Protein AF-A0A7S2J2L1-F1 (afdb_monomer)

Structure (mmCIF, N/CA/C/O backbone):
data_AF-A0A7S2J2L1-F1
#
_entry.id   AF-A0A7S2J2L1-F1
#
loop_
_atom_site.group_PDB
_atom_site.id
_atom_site.type_symbol
_atom_site.label_atom_id
_atom_site.label_alt_id
_atom_site.label_comp_id
_atom_site.label_asym_id
_atom_site.label_entity_id
_atom_site.label_seq_id
_atom_site.pdbx_PDB_ins_code
_atom_site.Cartn_x
_atom_site.Cartn_y
_atom_site.Cartn_z
_atom_site.occupancy
_atom_site.B_iso_or_equiv
_atom_site.auth_seq_id
_atom_site.auth_comp_id
_atom_site.auth_asym_id
_atom_site.auth_atom_id
_atom_site.pdbx_PDB_model_num
ATOM 1 N N . MET A 1 1 ? -1.538 -3.753 5.703 1.00 37.69 1 MET A N 1
ATOM 2 C CA . MET A 1 1 ? -1.799 -2.402 6.227 1.00 37.69 1 MET A CA 1
ATOM 3 C C . MET A 1 1 ? -2.340 -2.565 7.630 1.00 37.69 1 MET A C 1
ATOM 5 O O . MET A 1 1 ? -3.404 -3.148 7.785 1.00 37.69 1 MET A O 1
ATOM 9 N N . TYR A 1 2 ? -1.559 -2.169 8.633 1.00 36.94 2 TYR A N 1
ATOM 10 C CA . TYR A 1 2 ? -2.096 -1.924 9.967 1.00 36.94 2 TYR A CA 1
ATOM 11 C C . TYR A 1 2 ? -2.926 -0.647 9.845 1.00 36.94 2 TYR A C 1
ATOM 13 O O . TYR A 1 2 ? -2.390 0.387 9.451 1.00 36.94 2 TYR A O 1
ATOM 21 N N . TYR A 1 3 ? -4.236 -0.755 10.033 1.00 50.38 3 TYR A N 1
ATOM 22 C CA . TYR A 1 3 ? -5.125 0.398 10.013 1.00 50.38 3 TYR A CA 1
ATOM 23 C C . TYR A 1 3 ? -4.849 1.210 11.278 1.00 50.38 3 TYR A C 1
ATOM 25 O O . TYR A 1 3 ? -4.928 0.678 12.378 1.00 50.38 3 TYR A O 1
ATOM 33 N N . ALA A 1 4 ? -4.409 2.451 11.101 1.00 49.50 4 ALA A N 1
ATOM 34 C CA . ALA A 1 4 ? -4.019 3.334 12.188 1.00 49.50 4 ALA A CA 1
ATOM 35 C C . ALA A 1 4 ? -5.199 4.187 12.667 1.00 49.50 4 ALA A C 1
ATOM 37 O O . ALA A 1 4 ? -6.004 4.626 11.845 1.00 49.50 4 ALA A O 1
ATOM 38 N N . LEU A 1 5 ? -5.238 4.466 13.976 1.00 53.00 5 LEU A N 1
ATOM 39 C CA . LEU A 1 5 ? -6.136 5.428 14.627 1.00 53.00 5 LEU A CA 1
ATOM 40 C C . LEU A 1 5 ? -6.275 6.735 13.833 1.00 53.00 5 LEU A C 1
ATOM 42 O O . LEU A 1 5 ? -5.241 7.250 13.398 1.00 53.00 5 LEU A O 1
ATOM 46 N N . PRO A 1 6 ? -7.471 7.356 13.767 1.00 55.47 6 PRO A N 1
ATOM 47 C CA . PRO A 1 6 ? -7.667 8.692 13.192 1.00 55.47 6 PRO A CA 1
ATOM 48 C C . PRO A 1 6 ? -6.665 9.731 13.714 1.00 55.47 6 PRO A C 1
ATOM 50 O O . PRO A 1 6 ? -6.108 10.502 12.935 1.00 55.47 6 PRO A O 1
ATOM 53 N N . SER A 1 7 ? -6.341 9.672 15.011 1.00 58.91 7 SER A N 1
ATOM 54 C CA . SER A 1 7 ? -5.357 10.541 15.675 1.00 58.91 7 SER A CA 1
ATOM 55 C C . SER A 1 7 ? -3.909 10.324 15.216 1.00 58.91 7 SER A C 1
ATOM 57 O O . SER A 1 7 ? -3.062 11.195 15.399 1.00 58.91 7 SER A O 1
ATOM 59 N N . ARG A 1 8 ? -3.603 9.174 14.602 1.00 63.38 8 ARG A N 1
ATOM 60 C CA . ARG A 1 8 ? -2.255 8.789 14.154 1.00 63.38 8 ARG A CA 1
ATOM 61 C C . ARG A 1 8 ? -2.144 8.614 12.641 1.00 63.38 8 ARG A C 1
ATOM 63 O O . ARG A 1 8 ? -1.028 8.408 12.166 1.00 63.38 8 ARG A O 1
ATOM 70 N N . ILE A 1 9 ? -3.231 8.747 11.872 1.00 71.38 9 ILE A N 1
ATOM 71 C CA . ILE A 1 9 ? -3.217 8.642 10.398 1.00 71.38 9 ILE A CA 1
ATOM 72 C C . ILE A 1 9 ? -2.131 9.543 9.798 1.00 71.38 9 ILE A C 1
ATOM 74 O O . ILE A 1 9 ? -1.380 9.093 8.936 1.00 71.38 9 ILE A O 1
ATOM 78 N N . GLY A 1 10 ? -1.986 10.776 10.298 1.00 71.81 10 GLY A N 1
ATOM 79 C CA . GLY A 1 10 ? -0.946 11.702 9.840 1.00 71.81 10 GLY A CA 1
ATOM 80 C C . GLY A 1 10 ? 0.478 11.190 10.085 1.00 71.81 10 GLY A C 1
ATOM 81 O O . GLY A 1 10 ? 1.320 11.259 9.193 1.00 71.81 10 GLY A O 1
ATOM 82 N N . MET A 1 11 ? 0.741 10.599 11.255 1.00 76.62 11 MET A N 1
ATOM 83 C CA . MET A 1 11 ? 2.049 10.027 11.596 1.00 76.62 11 MET A CA 1
ATOM 84 C C . MET A 1 11 ? 2.370 8.805 10.728 1.00 76.62 11 MET A C 1
ATOM 86 O O . MET A 1 11 ? 3.455 8.725 10.153 1.00 76.62 11 MET A O 1
ATOM 90 N N . TYR A 1 12 ? 1.428 7.867 10.588 1.00 74.38 12 TYR A N 1
ATOM 91 C CA . TYR A 1 12 ? 1.621 6.687 9.739 1.00 74.38 12 TYR A CA 1
ATOM 92 C C . TYR A 1 12 ? 1.748 7.061 8.262 1.00 74.38 12 TYR A C 1
ATOM 94 O O . TYR A 1 12 ? 2.586 6.488 7.568 1.00 74.38 12 TYR A O 1
ATOM 102 N N . GLY A 1 13 ? 0.975 8.045 7.798 1.00 79.81 13 GLY A N 1
ATOM 103 C CA . GLY A 1 13 ? 1.103 8.615 6.460 1.00 79.81 13 GLY A CA 1
ATOM 104 C C . GLY A 1 13 ? 2.486 9.225 6.235 1.00 79.81 13 GLY A C 1
ATOM 105 O O . GLY A 1 13 ? 3.127 8.920 5.235 1.00 79.81 13 GLY A O 1
ATOM 106 N N . GLY A 1 14 ? 2.993 10.007 7.192 1.00 81.00 14 GLY A N 1
ATOM 107 C CA . GLY A 1 14 ? 4.332 10.597 7.130 1.00 81.00 14 GLY A CA 1
ATOM 108 C C . GLY A 1 14 ? 5.451 9.552 7.083 1.00 81.00 14 GLY A C 1
ATOM 109 O O . GLY A 1 14 ? 6.303 9.606 6.197 1.00 81.00 14 GLY A O 1
ATOM 110 N N . VAL A 1 15 ? 5.421 8.556 7.975 1.00 85.00 15 VAL A N 1
ATOM 111 C CA . VAL A 1 15 ? 6.405 7.455 7.985 1.00 85.00 15 VAL A CA 1
ATOM 112 C C . VAL A 1 15 ? 6.332 6.647 6.689 1.00 85.00 15 VAL A C 1
ATOM 114 O O . VAL A 1 15 ? 7.364 6.334 6.099 1.00 85.00 15 VAL A O 1
ATOM 117 N N . PHE A 1 16 ? 5.124 6.347 6.207 1.00 82.56 16 PHE A N 1
ATOM 118 C CA . PHE A 1 16 ? 4.930 5.653 4.938 1.00 82.56 16 PHE A CA 1
ATOM 119 C C . PHE A 1 16 ? 5.527 6.440 3.766 1.00 82.56 16 PHE A C 1
ATOM 121 O O . PHE A 1 16 ? 6.280 5.871 2.979 1.00 82.56 16 PHE A O 1
ATOM 128 N N . MET A 1 17 ? 5.255 7.744 3.676 1.00 84.50 17 MET A N 1
ATOM 129 C CA . MET A 1 17 ? 5.796 8.610 2.622 1.00 84.50 17 MET A CA 1
ATOM 130 C C . MET A 1 17 ? 7.320 8.714 2.693 1.00 84.50 17 MET A C 1
ATOM 132 O O . MET A 1 17 ? 7.981 8.656 1.659 1.00 84.50 17 MET A O 1
ATOM 136 N N . MET A 1 18 ? 7.890 8.799 3.896 1.00 87.50 18 MET A N 1
ATOM 137 C CA . MET A 1 18 ? 9.340 8.827 4.082 1.00 87.50 18 MET A CA 1
ATOM 138 C C . MET A 1 18 ? 9.988 7.527 3.595 1.00 87.50 18 MET A C 1
ATOM 140 O O . MET A 1 18 ? 10.935 7.565 2.811 1.00 87.50 18 MET A O 1
ATOM 144 N N . VAL A 1 19 ? 9.451 6.372 3.998 1.00 87.81 19 VAL A N 1
ATOM 145 C CA . VAL A 1 19 ? 9.933 5.067 3.525 1.00 87.81 19 VAL A CA 1
ATOM 146 C C . VAL A 1 19 ? 9.788 4.962 2.006 1.00 87.81 19 VAL A C 1
ATOM 148 O O . VAL A 1 19 ? 10.730 4.560 1.326 1.00 87.81 19 VAL A O 1
ATOM 151 N N . MET A 1 20 ? 8.649 5.385 1.451 1.00 86.12 20 MET A N 1
ATOM 152 C CA . MET A 1 20 ? 8.433 5.420 0.003 1.00 86.12 20 MET A CA 1
ATOM 153 C C . MET A 1 20 ? 9.471 6.289 -0.709 1.00 86.12 20 MET A C 1
ATOM 155 O O . MET A 1 20 ? 10.019 5.849 -1.713 1.00 86.12 20 MET A O 1
ATOM 159 N N . MET A 1 21 ? 9.805 7.472 -0.187 1.00 88.12 21 MET A N 1
ATOM 160 C CA . MET A 1 21 ? 10.841 8.337 -0.763 1.00 88.12 21 MET A CA 1
ATOM 161 C C . MET A 1 21 ? 12.223 7.678 -0.760 1.00 88.12 21 MET A C 1
ATOM 163 O O . MET A 1 21 ? 12.924 7.748 -1.771 1.00 88.12 21 MET A O 1
ATOM 167 N N . VAL A 1 22 ? 12.592 7.000 0.332 1.00 91.88 22 VAL A N 1
ATOM 168 C CA . VAL A 1 22 ? 13.875 6.282 0.446 1.00 91.88 22 VAL A CA 1
ATOM 169 C C . VAL A 1 22 ? 14.013 5.205 -0.631 1.00 91.88 22 VAL A C 1
ATOM 171 O O . VAL A 1 22 ? 15.106 5.015 -1.156 1.00 91.88 22 VAL A O 1
ATOM 174 N N . PHE A 1 23 ? 12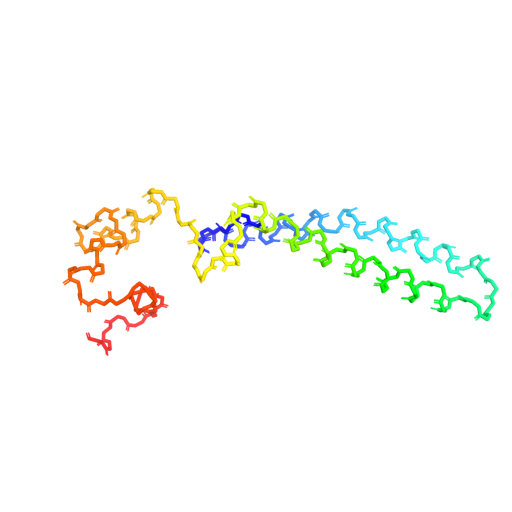.923 4.534 -1.008 1.00 88.31 23 PHE A N 1
ATOM 175 C CA . PHE A 1 23 ? 12.947 3.533 -2.080 1.00 88.31 23 PHE A CA 1
ATOM 176 C C . PHE A 1 23 ? 12.749 4.134 -3.479 1.00 88.31 23 PHE A C 1
ATOM 178 O O . PHE A 1 23 ? 13.377 3.683 -4.440 1.00 88.31 23 PHE A O 1
ATOM 185 N N . MET A 1 24 ? 11.908 5.160 -3.619 1.00 87.44 24 MET A N 1
ATOM 186 C CA . MET A 1 24 ? 11.597 5.767 -4.914 1.00 87.44 24 MET A CA 1
ATOM 187 C C . MET A 1 24 ? 12.776 6.535 -5.498 1.00 87.44 24 MET A C 1
ATOM 189 O O . MET A 1 24 ? 13.002 6.443 -6.702 1.00 87.44 24 MET A O 1
ATOM 193 N N . LEU A 1 25 ? 13.536 7.271 -4.684 1.00 89.88 25 LEU A N 1
ATOM 194 C CA . LEU A 1 25 ? 14.658 8.075 -5.176 1.00 89.88 25 LEU A CA 1
ATOM 195 C C . LEU A 1 25 ? 15.736 7.214 -5.864 1.00 89.88 25 LEU A C 1
ATOM 197 O O . LEU A 1 25 ? 16.017 7.472 -7.036 1.00 89.88 25 LEU A O 1
ATOM 201 N N . PRO A 1 26 ? 16.284 6.154 -5.235 1.00 91.75 26 PRO A N 1
ATOM 202 C CA . PRO A 1 26 ? 17.239 5.267 -5.897 1.00 91.75 26 PRO A CA 1
ATOM 203 C C . PRO A 1 26 ? 16.651 4.568 -7.121 1.00 91.75 26 PRO A C 1
ATOM 205 O O . PRO A 1 26 ? 17.321 4.449 -8.144 1.00 91.75 26 PRO A O 1
ATOM 208 N N . THR A 1 27 ? 15.389 4.136 -7.035 1.00 86.94 27 THR A N 1
ATOM 209 C CA . THR A 1 27 ? 14.717 3.439 -8.139 1.00 86.94 27 THR A CA 1
ATOM 210 C C . THR A 1 27 ? 14.574 4.353 -9.352 1.00 86.94 27 THR A C 1
ATOM 212 O O . THR A 1 27 ? 14.897 3.946 -10.464 1.00 86.94 27 THR A O 1
ATOM 215 N N . ASN A 1 28 ? 14.159 5.605 -9.151 1.00 87.50 28 ASN A N 1
ATOM 216 C CA . ASN A 1 28 ? 14.035 6.584 -10.228 1.00 87.50 28 ASN A CA 1
ATOM 217 C C . ASN A 1 28 ? 15.395 6.899 -10.857 1.00 87.50 28 ASN A C 1
ATOM 219 O O . ASN A 1 28 ? 15.496 6.926 -12.082 1.00 87.50 28 ASN A O 1
ATOM 223 N N . ILE A 1 29 ? 16.447 7.080 -10.048 1.00 90.69 29 ILE A N 1
ATOM 224 C CA . ILE A 1 29 ? 17.810 7.290 -10.562 1.00 90.69 29 ILE A CA 1
ATOM 225 C C . ILE A 1 29 ? 18.226 6.100 -11.433 1.00 90.69 29 ILE A C 1
ATOM 227 O O . ILE A 1 29 ? 18.605 6.296 -12.585 1.00 90.69 29 ILE A O 1
ATOM 231 N N . ALA A 1 30 ? 18.075 4.870 -10.934 1.00 87.38 30 ALA A N 1
ATOM 232 C CA . ALA A 1 30 ? 18.421 3.661 -11.678 1.00 87.38 30 ALA A CA 1
ATOM 233 C C . ALA A 1 30 ? 17.638 3.536 -12.996 1.00 87.38 30 ALA A C 1
ATOM 235 O O . ALA A 1 30 ? 18.216 3.201 -14.033 1.00 87.38 30 ALA A O 1
ATOM 236 N N . VAL A 1 31 ? 16.337 3.840 -12.983 1.00 86.06 31 VAL A N 1
ATOM 237 C CA . VAL A 1 31 ? 15.487 3.818 -14.181 1.00 86.06 31 VAL A CA 1
ATOM 238 C C . VAL A 1 31 ? 15.939 4.866 -15.197 1.00 86.06 31 VAL A C 1
ATOM 240 O O . VAL A 1 31 ? 16.123 4.523 -16.364 1.00 86.06 31 VAL A O 1
ATOM 243 N N . PHE A 1 32 ? 16.190 6.112 -14.786 1.00 87.50 32 PHE A N 1
AT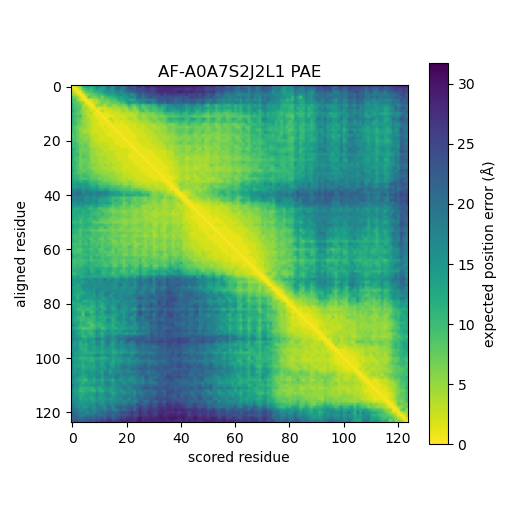OM 244 C CA . PHE A 1 32 ? 16.655 7.153 -15.709 1.00 87.50 32 PHE A CA 1
ATOM 245 C C . PHE A 1 32 ? 18.046 6.852 -16.278 1.00 87.50 32 PHE A C 1
ATOM 247 O O . PHE A 1 32 ? 18.261 7.049 -17.476 1.00 87.50 32 PHE A O 1
ATOM 254 N N . THR A 1 33 ? 18.962 6.310 -15.469 1.00 87.25 33 THR A N 1
ATOM 255 C CA . THR A 1 33 ? 20.273 5.841 -15.946 1.00 87.25 33 THR A CA 1
ATOM 256 C C . THR A 1 33 ? 20.126 4.693 -16.945 1.00 87.25 33 THR A C 1
ATOM 258 O O . THR A 1 33 ? 20.804 4.663 -17.964 1.00 87.25 33 THR A O 1
ATOM 261 N N . THR A 1 34 ? 19.204 3.764 -16.708 1.00 85.38 34 THR A N 1
ATOM 262 C CA . THR A 1 34 ? 18.969 2.639 -17.625 1.00 85.38 34 THR A CA 1
ATOM 263 C C . THR A 1 34 ? 18.367 3.114 -18.952 1.00 85.38 34 THR A C 1
ATOM 265 O O . THR A 1 34 ? 18.779 2.661 -20.019 1.00 85.38 34 THR A O 1
ATOM 268 N N . ILE A 1 35 ? 17.435 4.072 -18.909 1.00 86.06 35 ILE A N 1
ATOM 269 C CA . ILE A 1 35 ? 16.817 4.662 -20.107 1.00 86.06 35 ILE A CA 1
ATOM 270 C C . ILE A 1 35 ? 17.847 5.427 -20.945 1.00 86.06 35 ILE A C 1
ATOM 272 O O . ILE A 1 35 ? 17.810 5.343 -22.176 1.00 86.06 35 ILE A O 1
ATOM 276 N N . SER A 1 36 ? 18.778 6.154 -20.316 1.00 85.88 36 SER A N 1
ATOM 277 C CA . SER A 1 36 ? 19.791 6.927 -21.049 1.00 85.88 36 SER A CA 1
ATOM 278 C C . SER A 1 36 ? 20.770 6.041 -21.829 1.00 85.88 36 SER A C 1
ATOM 280 O O . SER A 1 36 ? 21.266 6.459 -22.875 1.00 85.88 36 SER A O 1
ATOM 282 N N . MET A 1 37 ? 20.986 4.802 -21.374 1.00 85.88 37 MET A N 1
ATOM 283 C CA . MET A 1 37 ? 21.868 3.818 -22.013 1.00 85.88 37 MET A CA 1
ATOM 284 C C . MET A 1 37 ? 21.169 2.965 -23.089 1.00 85.88 37 MET A C 1
ATOM 286 O O . MET A 1 37 ? 21.842 2.244 -23.824 1.00 85.88 37 MET A O 1
ATOM 290 N N . MET A 1 38 ? 19.838 3.035 -23.217 1.00 84.94 38 MET A N 1
ATOM 291 C CA . MET A 1 38 ? 19.082 2.237 -24.192 1.00 84.94 38 MET A CA 1
ATOM 292 C C . MET A 1 38 ? 19.025 2.883 -25.591 1.00 84.94 38 MET A C 1
ATOM 294 O O . MET A 1 38 ? 19.033 4.115 -25.718 1.00 84.94 38 MET A O 1
ATOM 298 N N . PRO A 1 39 ? 18.905 2.077 -26.663 1.00 86.69 39 PRO A N 1
ATOM 299 C CA . PRO A 1 39 ? 18.687 2.581 -28.016 1.00 86.69 39 PRO A CA 1
ATOM 300 C C . PRO A 1 39 ? 17.301 3.247 -28.153 1.00 86.69 39 PRO A C 1
ATOM 302 O O . PRO A 1 39 ? 16.345 2.779 -27.528 1.00 86.69 39 PRO A O 1
ATOM 305 N N . PRO A 1 40 ? 17.158 4.317 -28.967 1.00 81.31 40 PRO A N 1
ATOM 306 C CA . PRO A 1 40 ? 15.967 5.180 -29.013 1.00 81.31 40 PRO A CA 1
ATOM 307 C C . PRO A 1 40 ? 14.636 4.444 -29.181 1.00 81.31 40 PRO A C 1
ATOM 309 O O . PRO A 1 40 ? 13.649 4.806 -28.547 1.00 81.31 40 PRO A O 1
ATOM 312 N N . GLU A 1 41 ? 14.628 3.379 -29.979 1.00 80.12 41 GLU A N 1
ATOM 313 C CA . GLU A 1 41 ? 13.437 2.583 -30.292 1.00 80.12 41 GLU A CA 1
ATOM 314 C C . GLU A 1 41 ? 12.886 1.810 -29.082 1.00 80.12 41 GLU A C 1
ATOM 316 O O . GLU A 1 41 ? 11.701 1.487 -29.026 1.00 80.12 41 GLU A O 1
ATOM 321 N N . GLN A 1 42 ? 13.727 1.529 -28.082 1.00 78.25 42 GLN A N 1
ATOM 322 C CA . GLN A 1 42 ? 13.378 0.689 -26.931 1.00 78.25 42 GLN A CA 1
ATOM 323 C C . GLN A 1 42 ? 13.256 1.465 -25.613 1.00 78.25 42 GLN A C 1
ATOM 325 O O . GLN A 1 42 ? 12.749 0.915 -24.630 1.00 78.25 42 GLN A O 1
ATOM 330 N N . ARG A 1 43 ? 13.650 2.749 -25.597 1.00 78.19 43 ARG A N 1
ATOM 331 C CA . ARG A 1 43 ? 13.701 3.613 -24.398 1.00 78.19 43 ARG A CA 1
ATOM 332 C C . ARG A 1 43 ? 12.385 3.719 -23.634 1.00 78.19 43 ARG A C 1
ATOM 334 O O . ARG A 1 43 ? 12.414 3.938 -22.432 1.00 78.19 43 ARG A O 1
ATOM 341 N N . PHE A 1 44 ? 11.249 3.562 -24.311 1.00 76.19 44 PHE A N 1
ATOM 342 C CA . PHE A 1 44 ? 9.924 3.673 -23.693 1.00 76.19 44 PHE A CA 1
ATOM 343 C C . PHE A 1 44 ? 9.203 2.329 -23.578 1.00 76.19 44 PHE A C 1
ATOM 345 O O . PHE A 1 44 ? 8.520 2.083 -22.587 1.00 76.19 44 PHE A O 1
ATOM 352 N N . LEU A 1 45 ? 9.388 1.427 -24.547 1.00 82.12 45 LEU A N 1
ATOM 353 C CA . LEU A 1 45 ? 8.685 0.144 -24.584 1.00 82.12 45 LEU A CA 1
ATOM 354 C C . LEU A 1 45 ? 9.099 -0.776 -23.426 1.00 82.12 45 LEU A C 1
ATOM 356 O O . LEU A 1 45 ? 8.244 -1.397 -22.791 1.00 82.12 45 LEU A O 1
ATOM 360 N N . ILE A 1 46 ? 10.404 -0.872 -23.152 1.00 83.75 46 ILE A N 1
ATOM 361 C CA . ILE A 1 46 ? 10.935 -1.777 -22.126 1.00 83.75 46 ILE A CA 1
ATOM 362 C C . ILE A 1 46 ? 10.532 -1.311 -20.719 1.00 83.75 46 ILE A C 1
ATOM 364 O O . ILE A 1 46 ? 9.948 -2.122 -19.995 1.00 83.75 46 ILE A O 1
ATOM 368 N N . PRO A 1 47 ? 10.735 -0.036 -20.323 1.00 83.12 47 PRO A N 1
ATOM 369 C CA . PRO A 1 47 ? 10.300 0.430 -19.008 1.00 83.12 47 PRO A CA 1
ATOM 370 C C . PRO A 1 47 ? 8.789 0.321 -18.815 1.00 83.12 47 PRO A C 1
ATOM 372 O O . PRO A 1 47 ? 8.339 -0.097 -17.752 1.00 83.12 47 PRO A O 1
ATOM 375 N N . PHE A 1 48 ? 7.996 0.623 -19.848 1.00 84.38 48 PHE A N 1
ATOM 376 C CA . PHE A 1 48 ? 6.540 0.542 -19.754 1.00 84.38 48 PHE A CA 1
ATOM 377 C C . PHE A 1 48 ? 6.058 -0.892 -19.494 1.00 84.38 48 PHE A C 1
ATOM 379 O O . PHE A 1 48 ? 5.222 -1.127 -18.619 1.00 84.38 48 PHE A O 1
ATOM 386 N N . ARG A 1 49 ? 6.635 -1.880 -20.192 1.00 87.25 49 ARG A N 1
ATOM 387 C CA . ARG A 1 49 ? 6.346 -3.300 -19.940 1.00 87.25 49 ARG A CA 1
ATOM 388 C C . ARG A 1 49 ? 6.827 -3.749 -18.564 1.00 87.25 49 ARG A C 1
ATOM 390 O O . ARG A 1 49 ? 6.100 -4.473 -17.889 1.00 87.25 49 ARG A O 1
ATOM 397 N N . ALA A 1 50 ? 8.010 -3.310 -18.136 1.00 85.31 50 ALA A N 1
ATOM 398 C CA . ALA A 1 50 ? 8.546 -3.640 -16.818 1.00 85.31 50 ALA A CA 1
ATOM 399 C C . ALA A 1 50 ? 7.628 -3.132 -15.696 1.00 85.31 50 ALA A C 1
ATOM 401 O O . ALA A 1 50 ? 7.275 -3.905 -14.806 1.00 85.31 50 ALA A O 1
ATOM 402 N N . VAL A 1 51 ? 7.163 -1.881 -15.783 1.00 86.19 51 VAL A N 1
ATOM 403 C CA . VAL A 1 51 ? 6.186 -1.322 -14.836 1.00 86.19 51 VAL A CA 1
ATOM 404 C C . VAL A 1 51 ? 4.893 -2.138 -14.853 1.00 86.19 51 VAL A C 1
ATOM 406 O O . VAL A 1 51 ? 4.433 -2.545 -13.791 1.00 86.19 51 VAL A O 1
ATOM 409 N N . GLY A 1 52 ? 4.352 -2.463 -16.031 1.00 86.62 52 GLY A N 1
ATOM 410 C CA . GLY A 1 52 ? 3.134 -3.273 -16.142 1.00 86.62 52 GLY A CA 1
ATOM 411 C C . GLY A 1 52 ? 3.252 -4.656 -15.485 1.00 86.62 52 GLY A C 1
ATOM 412 O O . GLY A 1 52 ? 2.360 -5.066 -14.742 1.00 86.62 52 GLY A O 1
ATOM 413 N N . VAL A 1 53 ? 4.367 -5.362 -15.700 1.00 90.69 53 VAL A N 1
ATOM 414 C CA . VAL A 1 53 ? 4.619 -6.674 -15.077 1.00 90.69 53 VAL A CA 1
ATOM 415 C C . VAL A 1 53 ? 4.757 -6.545 -13.561 1.00 90.69 53 VAL A C 1
ATOM 417 O O . VAL A 1 53 ? 4.155 -7.328 -12.826 1.00 90.69 53 VAL A O 1
ATOM 420 N N . VAL A 1 54 ? 5.496 -5.545 -13.075 1.00 88.94 54 VAL A N 1
ATOM 421 C CA . VAL A 1 54 ? 5.658 -5.302 -11.633 1.00 88.94 54 VAL A CA 1
ATOM 422 C C . VAL A 1 54 ? 4.318 -4.954 -10.979 1.00 88.94 54 VAL A C 1
ATOM 424 O O . VAL A 1 54 ? 4.021 -5.466 -9.899 1.00 88.94 54 VAL A O 1
ATOM 427 N N . SER A 1 55 ? 3.476 -4.152 -11.634 1.00 85.62 55 SER A N 1
ATOM 428 C CA . SER A 1 55 ? 2.123 -3.833 -11.161 1.00 85.62 55 SER A CA 1
ATOM 429 C C . SER A 1 55 ? 1.216 -5.065 -11.095 1.00 85.62 55 SER A C 1
ATOM 431 O O . SER A 1 55 ? 0.451 -5.220 -10.146 1.00 85.62 55 SER A O 1
ATOM 433 N N . LEU A 1 56 ? 1.308 -5.975 -12.067 1.00 91.38 56 LEU A N 1
ATOM 434 C CA . LEU A 1 56 ? 0.555 -7.231 -12.026 1.00 91.38 56 LEU A CA 1
ATOM 435 C C . LEU A 1 56 ? 1.041 -8.141 -10.895 1.00 91.38 56 LEU A C 1
ATOM 437 O O . LEU A 1 56 ? 0.230 -8.683 -10.143 1.00 91.38 56 LEU A O 1
ATOM 441 N N . LEU A 1 57 ? 2.357 -8.276 -10.732 1.00 91.38 57 LEU A N 1
ATOM 442 C CA . LEU A 1 57 ? 2.940 -9.068 -9.651 1.00 91.38 57 LEU A CA 1
ATOM 443 C C . LEU A 1 57 ? 2.569 -8.507 -8.275 1.00 91.38 57 LEU A C 1
ATOM 445 O O . LEU A 1 57 ? 2.221 -9.279 -7.381 1.00 91.38 57 LEU A O 1
ATOM 449 N N . SER A 1 58 ? 2.579 -7.184 -8.100 1.00 86.94 58 SER A N 1
ATOM 450 C CA . SER A 1 58 ? 2.187 -6.562 -6.833 1.00 86.94 58 SER A CA 1
ATOM 451 C C . SER A 1 58 ? 0.717 -6.829 -6.500 1.00 86.94 58 SER A C 1
ATOM 453 O O . SER A 1 58 ? 0.406 -7.149 -5.351 1.00 86.94 58 SER A O 1
ATOM 455 N N . LEU A 1 59 ? -0.172 -6.810 -7.499 1.00 86.12 59 LEU A N 1
ATOM 456 C CA . LEU A 1 59 ? -1.581 -7.163 -7.327 1.00 86.12 59 LEU A CA 1
ATOM 457 C C . LEU A 1 59 ? -1.757 -8.635 -6.925 1.00 86.12 59 LEU A C 1
ATOM 459 O O . LEU A 1 59 ? -2.551 -8.944 -6.033 1.00 86.12 59 LEU A O 1
ATOM 463 N N . VAL A 1 60 ? -1.008 -9.553 -7.540 1.00 88.31 60 VAL A N 1
ATOM 464 C CA . VAL A 1 60 ? -1.038 -10.981 -7.180 1.00 88.31 60 VAL A CA 1
ATOM 465 C C . VAL A 1 60 ? -0.563 -11.184 -5.741 1.00 88.31 60 VAL A C 1
ATOM 467 O O . VAL A 1 60 ? -1.251 -11.833 -4.949 1.00 88.31 60 VAL A O 1
ATOM 470 N N . VAL A 1 61 ? 0.565 -10.575 -5.367 1.00 87.75 61 VAL A N 1
ATOM 471 C CA . VAL A 1 61 ? 1.107 -10.642 -4.000 1.00 87.75 61 VAL A CA 1
ATOM 472 C C . VAL A 1 61 ? 0.120 -10.062 -2.987 1.00 87.75 61 VAL A C 1
ATOM 474 O O . VAL A 1 61 ? -0.092 -10.661 -1.930 1.00 87.75 61 VAL A O 1
ATOM 477 N N . PHE A 1 62 ? -0.530 -8.943 -3.312 1.00 81.94 62 PHE A N 1
ATOM 478 C CA . PHE A 1 62 ? -1.562 -8.337 -2.474 1.00 81.94 62 PHE A CA 1
ATOM 479 C C . PHE A 1 62 ? -2.716 -9.315 -2.218 1.00 81.94 62 PHE A C 1
ATOM 481 O O . PHE A 1 62 ? -3.047 -9.595 -1.065 1.00 81.94 62 PHE A O 1
ATOM 488 N N . ASN A 1 63 ? -3.277 -9.911 -3.272 1.00 81.56 63 ASN A N 1
ATOM 489 C CA . ASN A 1 63 ? -4.384 -10.862 -3.150 1.00 81.56 63 ASN A CA 1
ATOM 490 C C . ASN A 1 63 ? -4.001 -12.110 -2.339 1.00 81.56 63 ASN A C 1
ATOM 492 O O . ASN A 1 63 ? -4.754 -12.537 -1.461 1.00 81.56 63 ASN A O 1
ATOM 496 N N . ILE A 1 64 ? -2.808 -12.664 -2.576 1.00 85.31 64 ILE A N 1
ATOM 497 C CA . ILE A 1 64 ? -2.283 -13.804 -1.813 1.00 85.31 64 ILE A CA 1
ATOM 498 C C . ILE A 1 64 ? -2.151 -13.433 -0.333 1.00 85.31 64 ILE A C 1
ATOM 500 O O . ILE A 1 64 ? -2.651 -14.152 0.537 1.00 85.31 64 ILE A O 1
ATOM 504 N N . ARG A 1 65 ? -1.533 -12.286 -0.027 1.00 81.25 65 ARG A N 1
ATOM 505 C CA . ARG A 1 65 ? -1.344 -11.825 1.352 1.00 81.25 65 ARG A CA 1
ATOM 506 C C . ARG A 1 65 ? -2.671 -11.669 2.081 1.00 81.25 65 ARG A C 1
ATOM 508 O O . ARG A 1 65 ? -2.753 -12.096 3.231 1.00 81.25 65 ARG A O 1
ATOM 515 N N . PHE A 1 66 ? -3.684 -11.086 1.443 1.00 73.88 66 PHE A N 1
ATOM 516 C CA . PHE A 1 66 ? -5.011 -10.918 2.042 1.00 73.88 66 PHE A CA 1
ATOM 517 C C . PHE A 1 66 ? -5.731 -12.253 2.233 1.00 73.88 66 PHE A C 1
ATOM 519 O O . PHE A 1 66 ? -6.299 -12.486 3.300 1.00 73.88 66 PHE A O 1
ATOM 526 N N . ARG A 1 67 ? -5.630 -13.175 1.268 1.00 77.62 67 ARG A N 1
ATOM 527 C CA . ARG A 1 67 ? -6.178 -14.529 1.414 1.00 77.62 67 ARG A CA 1
ATOM 528 C C . ARG A 1 67 ? -5.590 -15.253 2.625 1.00 77.62 67 ARG A C 1
ATOM 530 O O . ARG A 1 67 ? -6.349 -15.840 3.394 1.00 77.62 67 ARG A O 1
ATOM 537 N N . PHE A 1 68 ? -4.273 -15.180 2.819 1.00 79.88 68 PHE A N 1
ATOM 538 C CA . PHE A 1 68 ? -3.606 -15.777 3.980 1.00 79.88 68 PHE A CA 1
ATOM 539 C C . PHE A 1 68 ? -3.900 -15.031 5.288 1.00 79.88 68 PHE A C 1
ATOM 541 O O . PHE A 1 68 ? -4.122 -15.668 6.310 1.00 79.88 68 PHE A O 1
ATOM 548 N N . ALA A 1 69 ? -3.936 -13.695 5.269 1.00 75.31 69 ALA A N 1
ATOM 549 C CA . ALA A 1 69 ? -4.187 -12.879 6.461 1.00 75.31 69 ALA A CA 1
ATOM 550 C C . ALA A 1 69 ? -5.590 -13.076 7.046 1.00 75.31 69 ALA A C 1
ATOM 552 O O . ALA A 1 69 ? -5.762 -13.047 8.261 1.00 75.31 69 ALA A O 1
ATOM 553 N N . TYR A 1 70 ? -6.584 -13.224 6.169 1.00 70.31 70 TYR A N 1
ATOM 554 C CA . TYR A 1 70 ? -8.002 -13.202 6.528 1.00 70.31 70 TYR A CA 1
ATOM 555 C C . TYR A 1 70 ? -8.690 -14.547 6.282 1.00 70.31 70 TYR A C 1
ATOM 557 O O . TYR A 1 70 ? -9.912 -14.600 6.168 1.00 70.31 70 TYR A O 1
ATOM 565 N N . HIS A 1 71 ? -7.924 -15.642 6.190 1.00 73.69 71 HIS A N 1
ATOM 566 C CA . HIS A 1 71 ? -8.446 -17.001 5.983 1.00 73.69 71 HIS A CA 1
ATOM 567 C C . HIS A 1 71 ? -9.457 -17.098 4.825 1.00 73.69 71 HIS A C 1
ATOM 569 O O . HIS A 1 71 ? -10.485 -17.763 4.932 1.00 73.69 71 HIS A O 1
ATOM 575 N N . GLY A 1 72 ? -9.199 -16.391 3.723 1.00 66.56 72 GLY A N 1
ATOM 576 C CA . GLY A 1 72 ? -10.078 -16.383 2.551 1.00 66.56 72 GLY A CA 1
ATOM 577 C C . GLY A 1 72 ? -11.388 -15.600 2.699 1.00 66.56 72 GLY A C 1
ATOM 578 O O . GLY A 1 72 ? -12.177 -15.614 1.762 1.00 66.56 72 GLY A O 1
ATOM 579 N N . ARG A 1 73 ? -11.613 -14.874 3.803 1.00 65.19 73 ARG A N 1
ATOM 580 C CA . ARG A 1 73 ? -12.824 -14.052 4.012 1.00 65.19 73 ARG A CA 1
ATOM 581 C C . ARG A 1 73 ? -12.817 -12.706 3.267 1.00 65.19 73 ARG A C 1
ATOM 583 O O . ARG A 1 73 ? -13.715 -11.902 3.465 1.00 65.19 73 ARG A O 1
ATOM 590 N N . GLY A 1 74 ? -11.823 -12.466 2.410 1.00 63.41 74 GLY A N 1
ATOM 591 C CA . GLY A 1 74 ? -11.685 -11.221 1.653 1.00 63.41 74 GLY A CA 1
ATOM 592 C C . GLY A 1 74 ? -11.106 -10.061 2.469 1.00 63.41 74 GLY A C 1
ATOM 593 O O . GLY A 1 74 ? -10.543 -10.255 3.548 1.00 63.41 74 GLY A O 1
ATOM 594 N N . VAL A 1 75 ? -11.187 -8.853 1.906 1.00 65.00 75 VAL A N 1
ATOM 595 C CA . VAL A 1 75 ? -10.808 -7.612 2.597 1.00 65.00 75 VAL A CA 1
ATOM 596 C C . VAL A 1 75 ? -11.883 -7.323 3.648 1.00 65.00 75 VAL A C 1
ATOM 598 O O . VAL A 1 75 ? -13.057 -7.292 3.287 1.00 65.00 75 VAL A O 1
ATOM 601 N N . PRO A 1 76 ? -11.530 -7.143 4.932 1.00 62.34 76 PRO A N 1
ATOM 602 C CA . PRO A 1 76 ? -12.524 -6.842 5.954 1.00 62.34 76 PRO A CA 1
ATOM 603 C C . PRO A 1 76 ? -13.209 -5.505 5.644 1.00 62.34 76 PRO A C 1
ATOM 605 O O . PRO A 1 76 ? -12.531 -4.525 5.339 1.00 62.34 76 PRO A O 1
ATOM 608 N N . GLU A 1 77 ? -14.540 -5.467 5.748 1.00 63.12 77 GLU A N 1
ATOM 609 C CA . GLU A 1 77 ? -15.345 -4.253 5.523 1.00 63.12 77 GLU A CA 1
ATOM 610 C C . GLU A 1 77 ? -14.982 -3.122 6.491 1.00 63.12 77 GLU A C 1
ATOM 612 O O . GLU A 1 77 ? -15.100 -1.948 6.151 1.00 63.12 77 GLU A O 1
ATOM 617 N N . PHE A 1 78 ? -14.485 -3.479 7.679 1.00 62.72 78 PHE A N 1
ATOM 618 C CA . PHE A 1 78 ? -14.048 -2.534 8.696 1.00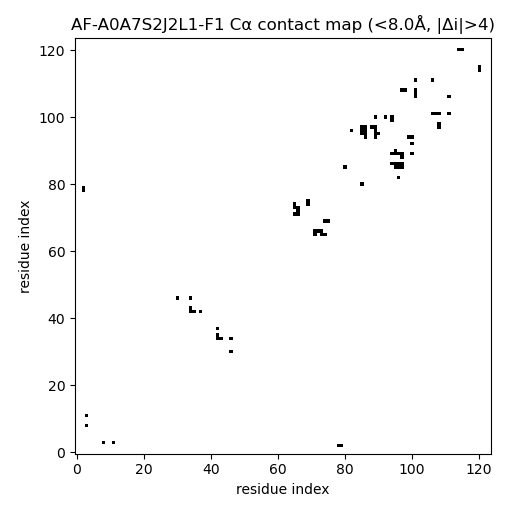 62.72 78 PHE A CA 1
ATOM 619 C C . PHE A 1 78 ? -12.645 -2.874 9.199 1.00 62.72 78 PHE A C 1
ATOM 621 O O . PHE A 1 78 ? -12.300 -4.055 9.341 1.00 62.72 78 PHE A O 1
ATOM 628 N N . PRO A 1 79 ? -11.826 -1.856 9.509 1.00 64.19 79 PRO A N 1
ATOM 629 C CA . PRO A 1 79 ? -10.554 -2.077 10.171 1.00 64.19 79 PRO A CA 1
ATOM 630 C C . PRO A 1 79 ? -10.790 -2.761 11.521 1.00 64.19 79 PRO A C 1
ATOM 632 O O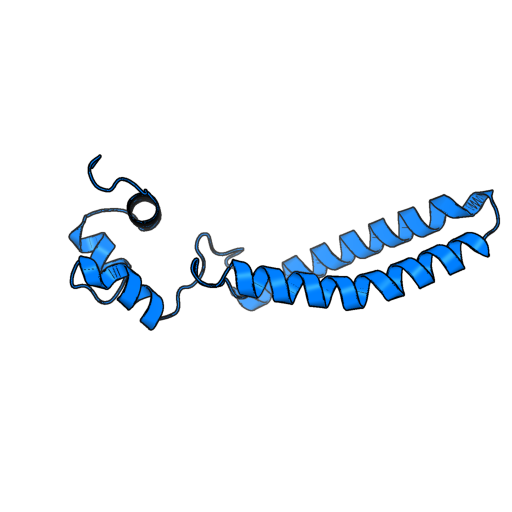 . PRO A 1 79 ? -11.694 -2.400 12.273 1.00 64.19 79 PRO A O 1
ATOM 635 N N . ARG A 1 80 ? -9.975 -3.772 11.831 1.00 63.47 80 ARG A N 1
ATOM 636 C CA . ARG A 1 80 ? -9.979 -4.406 13.153 1.00 63.47 80 ARG A CA 1
ATOM 637 C C . ARG A 1 80 ? -9.410 -3.396 14.150 1.00 63.47 80 ARG A C 1
ATOM 639 O O . ARG A 1 80 ? -8.226 -3.084 14.054 1.00 63.47 80 ARG A O 1
ATOM 646 N N . MET A 1 81 ? -10.251 -2.894 15.047 1.00 66.38 81 MET A N 1
ATOM 647 C CA . MET A 1 81 ? -9.834 -2.016 16.141 1.00 66.38 81 MET A CA 1
ATOM 648 C C . MET A 1 81 ? -9.150 -2.842 17.232 1.00 66.38 81 MET A C 1
ATOM 650 O O . MET A 1 81 ? -9.465 -4.023 17.427 1.00 66.38 81 MET A O 1
ATOM 654 N N . LEU A 1 82 ? -8.177 -2.248 17.913 1.00 73.38 82 LEU A N 1
ATOM 655 C CA . LEU A 1 82 ? -7.580 -2.837 19.106 1.00 73.38 82 LEU A CA 1
ATOM 656 C C . LEU A 1 82 ? -8.554 -2.690 20.294 1.00 73.38 82 LEU A C 1
ATOM 658 O O . LEU A 1 82 ? -9.338 -1.746 20.322 1.00 73.38 82 LEU A O 1
ATOM 662 N N . PRO A 1 83 ? -8.499 -3.570 21.313 1.00 71.25 83 PRO A N 1
ATOM 663 C CA . PRO A 1 83 ? -9.467 -3.552 22.417 1.00 71.25 83 PRO A CA 1
ATOM 664 C C . PRO A 1 83 ? -9.544 -2.219 23.180 1.00 71.25 83 PRO A C 1
ATOM 666 O O . PRO A 1 83 ? -10.624 -1.787 23.553 1.00 71.25 83 PRO A O 1
ATOM 669 N N . HIS A 1 84 ? -8.408 -1.541 23.370 1.00 71.69 84 HIS A N 1
ATOM 670 C CA . HIS A 1 84 ? -8.366 -0.228 24.024 1.00 71.69 84 HIS A CA 1
ATOM 671 C C . HIS A 1 84 ? -8.938 0.895 23.146 1.00 71.69 84 HIS A C 1
ATOM 673 O O . HIS A 1 84 ? -9.395 1.905 23.664 1.00 71.69 84 HIS A O 1
ATOM 679 N N . GLU A 1 85 ? -8.914 0.726 21.821 1.00 69.81 85 GLU A N 1
ATOM 680 C CA . GLU A 1 85 ? -9.476 1.692 20.873 1.00 69.81 85 GLU A CA 1
ATOM 681 C C . GLU A 1 85 ? -10.997 1.557 20.823 1.00 69.81 85 GLU A C 1
ATOM 683 O O . GLU A 1 85 ? -11.698 2.561 20.763 1.00 69.81 85 GLU A O 1
ATOM 688 N N . GLU A 1 86 ? -11.517 0.325 20.894 1.00 72.31 86 GLU A N 1
ATOM 689 C CA . GLU A 1 86 ? -12.955 0.097 21.060 1.00 72.31 86 GLU A CA 1
ATOM 690 C C . GLU A 1 86 ? -13.460 0.709 22.372 1.00 72.31 86 GLU A C 1
ATOM 692 O O . GLU A 1 86 ? -14.516 1.338 22.381 1.00 72.31 86 GLU A O 1
ATOM 697 N N . GLU A 1 87 ? -12.686 0.590 23.453 1.00 75.31 87 GLU A N 1
ATOM 698 C CA . GLU A 1 87 ? -13.017 1.177 24.752 1.00 75.31 87 GLU A CA 1
ATOM 699 C C . GLU A 1 87 ? -13.007 2.715 24.719 1.00 75.31 87 GLU A C 1
ATOM 701 O O . GLU A 1 87 ? -13.952 3.333 25.203 1.00 75.31 87 GLU A O 1
ATOM 706 N N . GLU A 1 88 ? -12.009 3.348 24.091 1.00 76.06 88 GLU A N 1
ATOM 707 C CA . GLU A 1 88 ? -11.960 4.812 23.930 1.00 76.06 88 GLU A CA 1
ATOM 708 C C . GLU A 1 88 ? -13.145 5.335 23.099 1.00 76.06 88 GLU A C 1
ATOM 710 O O . GLU A 1 88 ? -13.767 6.335 23.460 1.00 76.06 88 GLU A O 1
ATOM 715 N N . LEU A 1 89 ? -13.511 4.624 22.026 1.00 74.38 89 LEU A N 1
ATOM 716 C CA . LEU A 1 89 ? -14.643 4.989 21.168 1.00 74.38 89 LEU A CA 1
ATOM 717 C C . LEU A 1 89 ? -15.997 4.849 21.886 1.00 74.38 89 LEU A C 1
ATOM 719 O O . LEU A 1 89 ? -16.936 5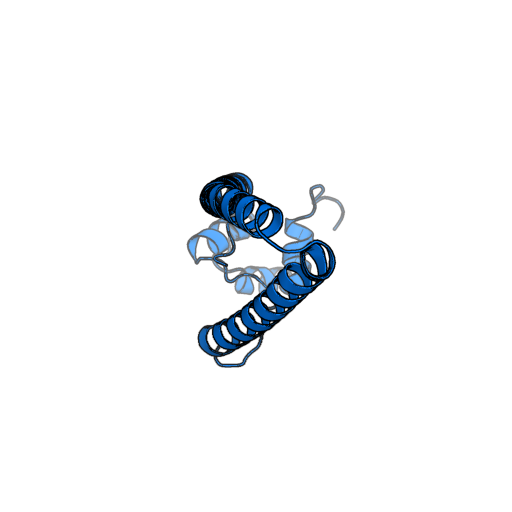.595 21.606 1.00 74.38 89 LEU A O 1
ATOM 723 N N . CYS A 1 90 ? -16.109 3.869 22.787 1.00 76.69 90 CYS A N 1
ATOM 724 C CA . CYS A 1 90 ? -17.355 3.505 23.464 1.00 76.69 90 CYS A CA 1
ATOM 725 C C . CYS A 1 90 ? -17.490 4.110 24.871 1.00 76.69 90 CYS A C 1
ATOM 727 O O . CYS A 1 90 ? -18.582 4.073 25.449 1.00 76.69 90 CYS A O 1
ATOM 729 N N . ALA A 1 91 ? -16.429 4.737 25.392 1.00 77.88 91 ALA A N 1
ATOM 730 C CA . ALA A 1 91 ? -16.416 5.424 26.681 1.00 77.88 91 ALA A CA 1
ATOM 731 C C . ALA A 1 91 ? -17.584 6.418 26.878 1.00 77.88 91 ALA A C 1
ATOM 733 O O . ALA A 1 91 ? -18.178 6.396 27.959 1.00 77.88 91 ALA A O 1
ATOM 734 N N . PRO A 1 92 ? -18.009 7.218 25.872 1.00 77.19 92 PRO A N 1
ATOM 735 C CA . PRO A 1 92 ? -19.160 8.118 26.017 1.00 77.19 92 PRO A CA 1
ATOM 736 C C . PRO A 1 92 ? -20.496 7.400 26.266 1.00 77.19 92 PRO A C 1
ATOM 738 O O . PRO A 1 92 ? -21.411 7.985 26.838 1.00 77.19 92 PRO A O 1
ATOM 741 N N . PHE A 1 93 ? -20.611 6.132 25.861 1.00 77.94 93 PHE A N 1
ATOM 742 C CA . PHE A 1 93 ? -21.820 5.314 26.003 1.00 77.94 93 PHE A CA 1
ATOM 743 C C . PHE A 1 93 ? -21.751 4.355 27.200 1.00 77.94 93 PHE A C 1
ATOM 745 O O . PHE A 1 93 ? -22.674 3.569 27.406 1.00 77.94 93 PHE A O 1
ATOM 752 N N . GLY A 1 94 ? -20.658 4.379 27.974 1.00 79.88 94 GLY A N 1
ATOM 753 C CA . GLY A 1 94 ? -20.462 3.509 29.139 1.00 79.88 94 GLY A CA 1
ATOM 754 C C . GLY A 1 94 ? -20.275 2.024 28.801 1.00 79.88 94 GLY A C 1
ATOM 755 O O . GLY A 1 94 ? -20.524 1.168 29.648 1.00 79.88 94 GLY A O 1
ATOM 756 N N . THR A 1 95 ? -19.863 1.708 27.57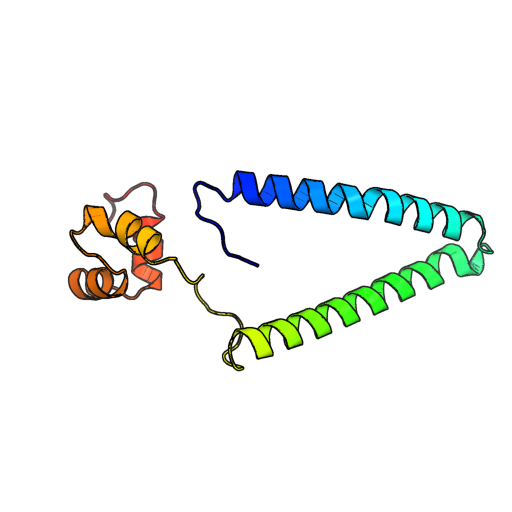3 1.00 79.88 95 THR A N 1
ATOM 757 C CA . THR A 1 95 ? -19.688 0.335 27.066 1.00 79.88 95 THR A CA 1
ATOM 758 C C . THR A 1 95 ? -18.223 0.077 26.724 1.00 79.88 95 THR A C 1
ATOM 760 O O . THR A 1 95 ? -17.469 1.013 26.462 1.00 79.88 95 THR A O 1
ATOM 763 N N . ARG A 1 96 ? -17.793 -1.191 26.766 1.00 76.19 96 ARG A N 1
ATOM 764 C CA . ARG A 1 96 ? -16.382 -1.560 26.529 1.00 76.19 96 ARG A CA 1
ATOM 765 C C . ARG A 1 96 ? -16.114 -2.038 25.112 1.00 76.19 96 ARG A C 1
ATOM 767 O O . ARG A 1 96 ? -14.964 -2.095 24.696 1.00 76.19 96 ARG A O 1
ATOM 774 N N . THR A 1 97 ? -17.162 -2.421 24.392 1.00 79.62 97 THR A N 1
ATOM 775 C CA . THR A 1 97 ? -17.045 -2.974 23.044 1.00 79.62 97 THR A CA 1
ATOM 776 C C . THR A 1 97 ? -18.030 -2.306 22.104 1.00 79.62 97 THR A C 1
ATOM 778 O O . THR A 1 97 ? -19.165 -2.008 22.474 1.00 79.62 97 THR A O 1
ATOM 781 N N . VAL A 1 98 ? -17.621 -2.147 20.845 1.00 78.50 98 VAL A N 1
ATOM 782 C CA . VAL A 1 98 ? -18.473 -1.555 19.801 1.00 78.50 98 VAL A CA 1
ATOM 783 C C . VAL A 1 98 ? -19.758 -2.365 19.610 1.00 78.50 98 VAL A C 1
ATOM 785 O O . VAL A 1 98 ? -20.811 -1.806 19.314 1.00 78.50 98 VAL A O 1
ATOM 788 N N . ASP A 1 99 ? -19.698 -3.680 19.821 1.00 80.06 99 ASP A N 1
ATOM 789 C CA . ASP A 1 99 ? -20.855 -4.565 19.697 1.00 80.06 99 ASP A CA 1
ATOM 790 C C . ASP A 1 99 ? -21.873 -4.359 20.839 1.00 80.06 99 ASP A C 1
ATOM 792 O O . ASP A 1 99 ? -23.080 -4.479 20.613 1.00 80.06 99 ASP A O 1
ATOM 796 N N . GLU A 1 100 ? -21.428 -4.010 22.052 1.00 79.81 100 GLU A N 1
ATOM 797 C CA . GLU A 1 100 ? -22.317 -3.602 23.152 1.00 79.81 100 GLU A CA 1
ATOM 798 C C . GLU A 1 100 ? -22.989 -2.262 22.850 1.00 79.81 100 GLU A C 1
ATOM 800 O O . GLU A 1 100 ? -24.205 -2.138 23.012 1.00 79.81 100 GLU A O 1
ATOM 805 N N . THR A 1 101 ? -22.236 -1.295 22.329 1.00 79.00 101 THR A N 1
ATOM 806 C CA . THR A 1 101 ? -22.757 0.015 21.910 1.00 79.00 101 THR A CA 1
ATOM 807 C C . THR A 1 101 ? -23.792 -0.122 20.795 1.00 79.00 101 THR A C 1
ATOM 809 O O . THR A 1 101 ? -24.851 0.505 20.845 1.00 79.00 101 THR A O 1
ATOM 812 N N . CYS A 1 102 ? -23.540 -1.001 19.818 1.00 81.38 102 CYS A N 1
ATOM 813 C CA . CYS A 1 102 ? -24.490 -1.321 18.748 1.00 81.38 102 CYS A CA 1
ATOM 814 C C . CYS A 1 102 ? -25.798 -1.897 19.306 1.00 81.38 102 CYS A C 1
ATOM 816 O O . CYS A 1 102 ? -26.882 -1.518 18.861 1.00 81.38 102 CYS A O 1
ATOM 818 N N . LYS A 1 103 ? -25.719 -2.782 20.309 1.00 82.25 103 LYS A N 1
ATOM 819 C CA . LYS A 1 103 ? -26.906 -3.342 20.979 1.00 82.25 103 LYS A CA 1
ATOM 820 C C . LYS A 1 103 ? -27.666 -2.287 21.781 1.00 82.25 103 LYS A C 1
ATOM 822 O O . LYS A 1 103 ? -28.895 -2.292 21.750 1.00 82.25 103 LYS A O 1
ATOM 827 N N . LEU A 1 104 ? -26.950 -1.396 22.468 1.00 82.25 104 LEU A N 1
ATOM 828 C CA . LEU A 1 104 ? -27.535 -0.321 23.269 1.00 82.25 104 LEU A CA 1
ATOM 829 C C . LEU A 1 104 ? -28.309 0.672 22.392 1.00 82.25 104 LEU A C 1
ATOM 831 O O . LEU A 1 104 ? -29.450 1.009 22.699 1.00 82.25 104 LEU A O 1
ATOM 835 N N . LEU A 1 105 ? -27.710 1.086 21.275 1.00 79.06 105 LEU A N 1
ATOM 836 C CA . LEU A 1 105 ? -28.291 2.060 20.347 1.00 79.06 105 LEU A CA 1
ATOM 837 C C . LEU A 1 105 ? -29.209 1.423 19.294 1.00 79.06 105 LEU A C 1
ATOM 839 O O . LEU A 1 105 ? -29.856 2.140 18.538 1.00 79.06 105 LEU A O 1
ATOM 843 N N . ARG A 1 106 ? -29.284 0.085 19.242 1.00 82.62 106 ARG A N 1
ATOM 844 C CA . ARG A 1 106 ? -29.995 -0.688 18.204 1.00 82.62 106 ARG A CA 1
ATOM 845 C C . ARG A 1 106 ? -29.588 -0.279 16.783 1.00 82.62 106 ARG A C 1
ATOM 847 O O . ARG A 1 106 ? -30.419 -0.234 15.879 1.00 82.62 106 ARG A O 1
ATOM 854 N N . LEU A 1 107 ? -28.303 0.009 16.599 1.00 79.88 107 LEU A N 1
ATOM 855 C CA . LEU A 1 107 ? -27.713 0.406 15.324 1.00 79.88 107 LEU A CA 1
ATOM 856 C C . LEU A 1 107 ? -26.767 -0.678 14.819 1.00 79.88 107 LEU A C 1
ATOM 858 O O . LEU A 1 107 ? -26.095 -1.357 15.594 1.00 79.88 107 LEU A O 1
ATOM 862 N N . GLU A 1 108 ? -26.682 -0.815 13.500 1.00 78.75 108 GLU A N 1
ATOM 863 C CA . GLU A 1 108 ? -25.642 -1.629 12.880 1.00 78.75 108 GLU A CA 1
ATOM 864 C C . GLU A 1 108 ? -24.271 -0.952 13.029 1.00 78.75 108 GLU A C 1
ATOM 866 O O . GLU A 1 108 ? -24.158 0.274 12.988 1.00 78.75 108 GLU A O 1
ATOM 871 N N . LYS A 1 109 ? -23.204 -1.751 13.134 1.00 72.50 109 LYS A N 1
ATOM 872 C CA . LYS A 1 109 ? -21.807 -1.288 13.235 1.00 72.50 109 LYS A CA 1
ATOM 873 C C . LYS A 1 109 ? -21.416 -0.199 12.211 1.00 72.50 109 LYS A C 1
ATOM 875 O O . LYS A 1 109 ? -20.831 0.800 12.631 1.00 72.50 109 LYS A O 1
ATOM 880 N N . PRO A 1 110 ? -21.762 -0.301 10.907 1.00 71.62 110 PRO A N 1
ATOM 881 C CA . PRO A 1 110 ? -21.561 0.792 9.947 1.00 71.62 110 PRO A CA 1
ATOM 882 C C . PRO A 1 110 ? -22.286 2.090 10.304 1.00 71.62 110 PRO A C 1
ATOM 884 O O . PRO A 1 110 ? -21.732 3.171 10.114 1.00 71.62 110 PRO A O 1
ATOM 887 N N . ALA A 1 111 ? -23.530 1.997 10.776 1.00 72.50 111 ALA A N 1
ATOM 888 C CA . ALA A 1 111 ? -24.331 3.164 11.126 1.00 72.50 111 ALA A CA 1
ATOM 889 C C . ALA A 1 111 ? -23.768 3.847 12.376 1.00 72.50 111 ALA A C 1
ATOM 891 O O . ALA A 1 111 ? -23.609 5.063 12.381 1.00 72.50 111 ALA A O 1
ATOM 892 N N . LEU A 1 112 ? -23.363 3.061 13.377 1.00 74.00 112 LEU A N 1
ATOM 893 C CA . LEU A 1 112 ? -22.714 3.575 14.579 1.00 74.00 112 LEU A CA 1
ATOM 894 C C . LEU A 1 112 ? -21.432 4.347 14.244 1.00 74.00 112 LEU A C 1
ATOM 896 O O . LEU A 1 112 ? -21.256 5.471 14.697 1.00 74.00 112 LEU A O 1
ATOM 900 N N . LEU A 1 113 ? -20.557 3.789 13.403 1.00 72.75 113 LEU A N 1
ATOM 901 C CA . LEU A 1 113 ? -19.316 4.470 13.021 1.00 72.75 113 LEU A CA 1
ATOM 902 C C . LEU A 1 113 ? -19.554 5.738 12.199 1.00 72.75 113 LEU A C 1
ATOM 904 O O . LEU A 1 113 ? -18.769 6.674 12.306 1.00 72.75 113 LEU A O 1
ATOM 908 N N . 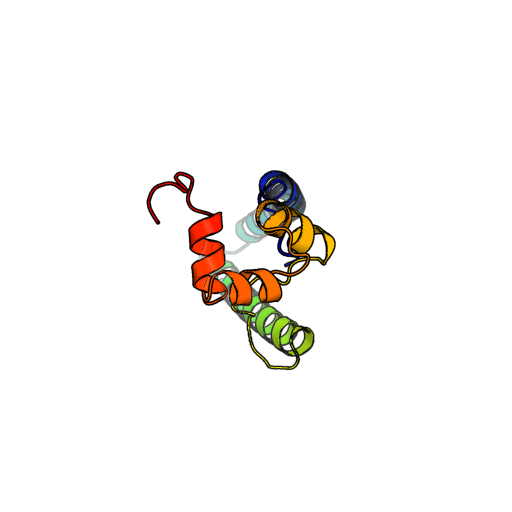ARG A 1 114 ? -20.630 5.797 11.407 1.00 71.12 114 ARG A N 1
ATOM 909 C CA . ARG A 1 114 ? -21.030 7.032 10.717 1.00 71.12 114 ARG A CA 1
ATOM 910 C C . ARG A 1 114 ? -21.473 8.108 11.699 1.00 71.12 114 ARG A C 1
ATOM 912 O O . ARG A 1 114 ? -21.039 9.239 11.552 1.00 71.12 114 ARG A O 1
ATOM 919 N N . VAL A 1 115 ? -22.277 7.745 12.698 1.00 71.56 115 VAL A N 1
ATOM 920 C CA . VAL A 1 115 ? -22.732 8.673 13.746 1.00 71.56 115 VAL A CA 1
ATOM 921 C C . VAL A 1 115 ? -21.549 9.188 14.567 1.00 71.56 115 VAL A C 1
ATOM 923 O O . VAL A 1 115 ? -21.462 10.378 14.835 1.00 71.56 115 VAL A O 1
ATOM 926 N N . LEU A 1 116 ? -20.595 8.319 14.909 1.00 69.31 116 LEU A N 1
ATOM 927 C CA . LEU A 1 116 ? -19.390 8.704 15.654 1.00 69.31 116 LEU A CA 1
ATOM 928 C C . LEU A 1 116 ? -18.395 9.532 14.832 1.00 69.31 116 LEU A C 1
ATOM 930 O O . LEU A 1 116 ? -17.573 10.243 15.401 1.00 69.31 116 LEU A O 1
ATOM 934 N N . ALA A 1 117 ? -18.438 9.415 13.505 1.00 67.38 117 ALA A N 1
ATOM 935 C CA . ALA A 1 117 ? -17.616 10.208 12.600 1.00 67.38 117 ALA A CA 1
ATOM 936 C C . ALA A 1 117 ? -18.257 11.556 12.230 1.00 67.38 117 ALA A C 1
ATOM 938 O O . ALA A 1 117 ? -17.584 12.380 11.606 1.00 67.38 117 ALA A O 1
ATOM 939 N N . ASP A 1 118 ? -19.531 11.780 12.573 1.00 69.00 118 ASP A N 1
ATOM 940 C CA . ASP A 1 118 ? -20.226 13.030 12.279 1.00 69.00 118 ASP A CA 1
ATOM 941 C C . ASP A 1 118 ? -19.784 14.116 13.281 1.00 69.00 118 ASP A C 1
ATOM 943 O O . ASP A 1 118 ? -19.897 13.918 14.494 1.00 69.00 118 ASP A O 1
ATOM 947 N N . PRO A 1 119 ? -19.248 15.260 12.817 1.00 60.69 119 PRO A N 1
ATOM 948 C CA . PRO A 1 119 ? -18.829 16.350 13.695 1.00 60.69 119 PRO A CA 1
ATOM 949 C C . PRO A 1 119 ? -19.990 17.035 14.430 1.00 60.69 119 PRO A C 1
ATOM 951 O O . PRO A 1 119 ? -19.728 17.808 15.352 1.00 60.69 119 PRO A O 1
ATOM 954 N N . ASP A 1 120 ? -21.244 16.783 14.039 1.00 54.25 120 ASP A N 1
ATOM 955 C CA . ASP A 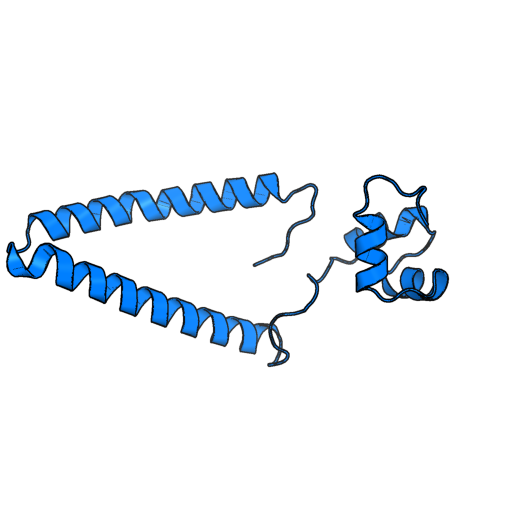1 120 ? -22.424 17.392 14.651 1.00 54.25 120 ASP A CA 1
ATOM 956 C C . ASP A 1 120 ? -23.382 16.318 15.217 1.00 54.25 120 ASP A C 1
ATOM 958 O O . ASP A 1 120 ? -24.337 15.903 14.553 1.00 54.25 120 ASP A O 1
ATOM 962 N N . PRO A 1 121 ? -23.159 15.850 16.462 1.00 55.00 121 PRO A N 1
ATOM 963 C CA . PRO A 1 121 ? -23.928 14.760 17.073 1.00 55.00 121 PRO A CA 1
ATOM 964 C C . PRO A 1 121 ? -25.388 15.131 17.384 1.00 55.00 121 PRO A C 1
ATOM 966 O O . PRO A 1 121 ? -26.142 14.301 17.880 1.00 55.00 121 PRO A O 1
ATOM 969 N N . SER A 1 122 ? -25.794 16.375 17.116 1.00 57.47 122 SER A N 1
ATOM 970 C CA . SER A 1 122 ? -27.115 16.924 17.436 1.00 57.47 122 SER A CA 1
ATOM 971 C C . SER A 1 122 ? -28.202 16.627 16.389 1.00 57.47 122 SER A C 1
ATOM 973 O O . SER A 1 122 ? -29.364 16.976 16.595 1.00 57.47 122 SER A O 1
ATOM 975 N N . LYS A 1 123 ? -27.851 15.988 15.264 1.00 46.97 123 LYS A N 1
ATOM 976 C CA . LYS A 1 123 ? -28.776 15.704 14.150 1.00 46.97 123 LYS A CA 1
ATOM 977 C C . LYS A 1 123 ? -29.498 14.353 14.217 1.00 46.97 123 LYS A C 1
ATOM 979 O O . LYS A 1 123 ? -30.216 14.028 13.269 1.00 46.97 123 LYS A O 1
ATOM 984 N N . PHE A 1 124 ? -29.339 13.596 15.300 1.00 47.66 124 PHE A N 1
ATOM 985 C CA . PHE A 1 124 ? -29.940 12.271 15.468 1.00 47.66 124 PHE A CA 1
ATOM 986 C C . PHE A 1 124 ? -30.669 12.128 16.801 1.00 47.66 124 PHE A C 1
ATOM 988 O O . PHE A 1 124 ? -30.107 12.556 17.832 1.00 47.66 124 PHE A O 1
#

Sequence (124 aa):
MYYALPSRIGMYGGVFMMVMMVFMLPTNIAVFTTISMMPPEQRFLIPFRAVGVVSLLSLVVFNIRFRFAYHGRGVPEFPRMLPHEEEELCAPFGTRTVDETCKLLRLEKPALLRVLADPDPSKF

Foldseek 3Di:
DQDDDPVCPVVVVVVVVVVVCVVVVVVVVVLVVVLVPDDPVCSPVVVVVVVVVVVVVVVVVVQVVQCVVPVNPGDDPDRDDDQVRQQVLCVVVVDRHLVVVCVVVVHDSVVSVVCSPDPCVPPD

Organism: NCBI:txid327968

Radius of gyration: 22.38 Å; Cα contacts (8 Å, |Δi|>4): 46; chains: 1; bounding box: 52×34×59 Å

pLDDT: mean 76.28, std 11.59, range [36.94, 91.88]

Mean predicted aligned error: 11.86 Å

Nea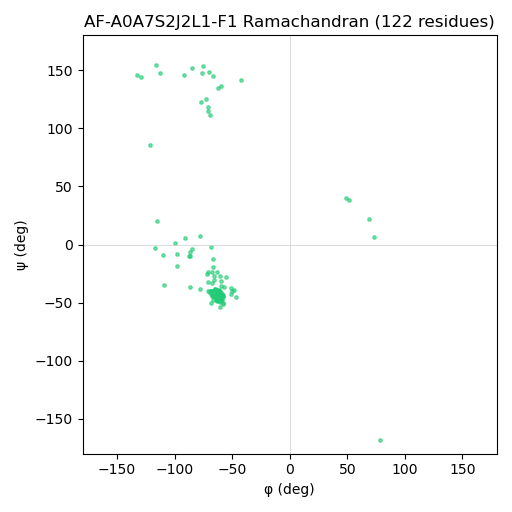rest PDB structures (foldseek):
  7r3e-assembly1_B  TM=4.034E-01  e=1.698E+00  Pseudomonas aeruginosa PAO1
  8dq1-assembly1_D  TM=3.343E-01  e=1.490E+00  Pseudomonas aeruginosa

Secondary structure (DSSP, 8-state):
-----TTTHHHHHHHHHHHHHHHHHHHHHHHHHHHHHS-TTTTTHHHHHHHHHHHHHHHHHHHHHHHHHTTTS-S-SS----HHHHHHHHGGGT-SSHHHHHHHHT--HHHHHHHHH-S-GGG-

Solvent-accessible surface area (backbone atoms only — not comparable to full-atom values): 7373 Å² total; per-residue (Å²): 132,86,76,62,55,84,93,39,40,67,58,54,50,48,54,50,51,52,55,48,48,68,55,46,54,59,48,50,51,53,50,54,56,52,39,72,73,41,60,83,90,47,44,59,58,54,58,53,51,50,51,52,52,52,54,51,51,52,53,52,52,48,53,52,52,40,33,67,75,42,76,64,70,51,81,69,95,60,78,82,73,55,71,70,53,29,25,65,73,22,49,90,76,77,31,63,37,60,69,54,47,23,62,73,70,73,40,56,69,72,57,48,54,50,56,74,68,43,93,63,73,82,81,113